Protein AF-A0A1Q9P7A7-F1 (afdb_monomer_lite)

Structure (mmCIF, N/CA/C/O backbone):
data_AF-A0A1Q9P7A7-F1
#
_entry.id   AF-A0A1Q9P7A7-F1
#
loop_
_atom_site.group_PDB
_atom_site.id
_atom_site.type_symbol
_atom_site.label_atom_id
_atom_site.label_alt_id
_atom_site.label_comp_id
_atom_site.label_asym_id
_atom_site.label_entity_id
_atom_site.label_seq_id
_atom_site.pdbx_PDB_ins_code
_atom_site.Cartn_x
_atom_site.Cartn_y
_atom_site.Cartn_z
_atom_site.occupancy
_a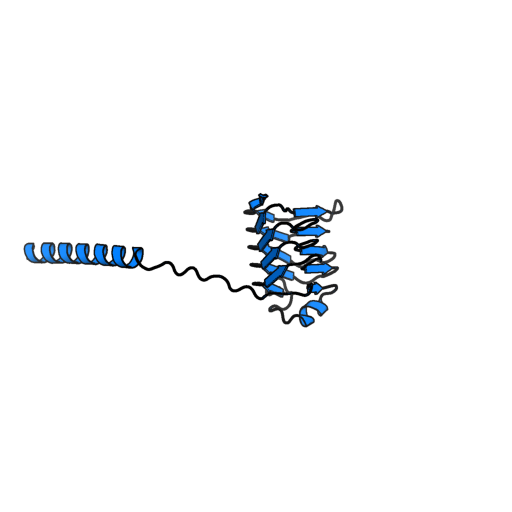tom_site.B_iso_or_equiv
_atom_site.auth_seq_id
_atom_site.auth_comp_id
_atom_site.auth_asym_id
_atom_site.auth_atom_id
_atom_site.pdbx_PDB_model_num
ATOM 1 N N . MET A 1 1 ? -27.541 -35.651 51.272 1.00 76.12 1 MET A N 1
ATOM 2 C CA . MET A 1 1 ? -26.596 -35.294 50.180 1.00 76.12 1 MET A CA 1
ATOM 3 C C . MET A 1 1 ? -27.118 -34.227 49.213 1.00 76.12 1 MET A C 1
ATOM 5 O O . MET A 1 1 ? -26.341 -33.354 48.856 1.00 76.12 1 MET A O 1
ATOM 9 N N . ILE A 1 2 ? -28.397 -34.240 48.812 1.00 84.31 2 ILE A N 1
ATOM 10 C CA . ILE A 1 2 ? -28.951 -33.325 47.785 1.00 84.31 2 ILE A CA 1
ATOM 11 C C . ILE A 1 2 ? -28.855 -31.834 48.171 1.00 84.31 2 ILE A C 1
ATOM 13 O O . ILE A 1 2 ? -28.388 -31.033 47.367 1.00 84.31 2 ILE A O 1
ATOM 17 N N . LYS A 1 3 ? -29.178 -31.462 49.421 1.00 82.75 3 LYS A N 1
ATOM 18 C CA . LYS A 1 3 ? -29.091 -30.062 49.892 1.00 82.75 3 LYS A CA 1
ATOM 19 C C . LYS A 1 3 ? -27.684 -29.456 49.750 1.00 82.75 3 LYS A C 1
ATOM 21 O O . LYS A 1 3 ? -27.561 -28.314 49.331 1.00 82.75 3 LYS A O 1
ATOM 26 N N . LYS A 1 4 ? -26.622 -30.231 50.021 1.00 82.31 4 LYS A N 1
ATOM 27 C CA . LYS A 1 4 ? -25.228 -29.772 49.849 1.00 82.31 4 LYS A CA 1
ATOM 28 C C . LYS A 1 4 ? -24.887 -29.507 48.375 1.00 82.31 4 LYS A C 1
ATOM 30 O O . LYS A 1 4 ? -24.203 -28.536 48.088 1.00 82.31 4 LYS A O 1
ATOM 35 N N . LYS A 1 5 ? -25.396 -30.327 47.444 1.00 84.62 5 LYS A N 1
ATOM 36 C CA . LYS A 1 5 ? -25.169 -30.141 45.999 1.00 84.62 5 LYS A CA 1
ATOM 37 C C . LYS A 1 5 ? -25.844 -28.872 45.466 1.00 84.62 5 LYS A C 1
ATOM 39 O O . LYS A 1 5 ? -25.218 -28.144 44.708 1.00 84.62 5 LYS A O 1
ATOM 44 N N . ILE A 1 6 ? -27.071 -28.578 45.904 1.00 88.12 6 ILE A N 1
ATOM 45 C CA . ILE A 1 6 ? -27.810 -27.369 45.491 1.00 88.12 6 ILE A CA 1
ATOM 46 C C . ILE A 1 6 ? -27.094 -26.093 45.960 1.00 88.12 6 ILE A C 1
ATOM 48 O O . ILE A 1 6 ? -26.954 -25.155 45.183 1.00 88.12 6 ILE A O 1
ATOM 52 N N . VAL A 1 7 ? -26.580 -26.079 47.196 1.00 89.31 7 VAL A N 1
ATOM 53 C CA . VAL A 1 7 ? -25.819 -24.933 47.729 1.00 89.31 7 VAL A CA 1
ATOM 54 C C . VAL A 1 7 ? -24.529 -24.697 46.936 1.00 89.31 7 VAL A C 1
ATOM 56 O O . VAL A 1 7 ? -24.227 -23.559 46.592 1.00 89.31 7 VAL A O 1
ATOM 59 N N . ILE A 1 8 ? -23.796 -25.762 46.591 1.00 91.06 8 ILE A N 1
ATOM 60 C CA . ILE A 1 8 ? -22.565 -25.655 45.789 1.00 91.06 8 ILE A CA 1
ATOM 61 C C . ILE A 1 8 ? -22.865 -25.115 44.384 1.00 91.06 8 ILE A C 1
ATOM 63 O O . ILE A 1 8 ? -22.163 -24.226 43.915 1.00 91.06 8 ILE A O 1
ATOM 67 N N . ILE A 1 9 ? -23.921 -25.607 43.727 1.00 90.94 9 ILE A N 1
ATOM 68 C CA . ILE A 1 9 ? -24.315 -25.135 42.389 1.00 90.94 9 ILE A CA 1
ATOM 69 C C . ILE A 1 9 ? -24.706 -23.653 42.428 1.00 90.94 9 ILE A C 1
ATOM 71 O O . ILE A 1 9 ? -24.254 -22.882 41.585 1.00 90.94 9 ILE A O 1
ATOM 75 N N . GLY A 1 10 ? -25.493 -23.237 43.427 1.00 91.44 10 GLY A N 1
ATOM 76 C CA . GLY A 1 10 ? -25.865 -21.831 43.600 1.00 91.44 10 GLY A CA 1
ATOM 77 C C . GLY A 1 10 ? -24.648 -20.924 43.803 1.00 91.44 10 GLY A C 1
ATOM 78 O O . GLY A 1 10 ? -24.553 -19.870 43.181 1.00 91.44 10 GLY A O 1
ATOM 79 N N . PHE A 1 11 ? -23.678 -21.360 44.610 1.00 93.00 11 PHE A N 1
ATOM 80 C CA . PHE A 1 11 ? -22.439 -20.617 44.841 1.00 93.00 11 PHE A CA 1
ATOM 81 C C . PHE A 1 11 ? -21.578 -20.486 43.572 1.00 93.00 11 PHE A C 1
ATOM 83 O O . PHE A 1 11 ? -21.087 -19.399 43.273 1.00 93.00 11 PHE A O 1
ATOM 90 N N . LEU A 1 12 ? -21.447 -21.559 42.784 1.00 92.06 12 LEU A N 1
ATOM 91 C CA . LEU A 1 12 ? -20.713 -21.530 41.513 1.00 92.06 12 LEU A CA 1
ATOM 92 C C . LEU A 1 12 ? -21.360 -20.591 40.484 1.00 92.06 12 LEU A C 1
ATOM 94 O O . LEU A 1 12 ? -20.648 -19.870 39.786 1.00 92.06 12 LEU A O 1
ATOM 98 N N . LEU A 1 13 ? -22.696 -20.548 40.421 1.00 92.50 13 LEU A N 1
ATOM 99 C CA . LEU A 1 13 ? -23.413 -19.616 39.546 1.00 92.50 13 LEU A CA 1
ATOM 100 C C . LEU A 1 13 ? -23.143 -18.160 39.935 1.00 92.50 13 LEU A C 1
ATOM 102 O O . LEU A 1 13 ? -22.836 -17.348 39.065 1.00 92.50 13 LEU A O 1
ATOM 106 N N . ILE A 1 14 ? -23.172 -17.841 41.231 1.00 93.50 14 ILE A N 1
ATOM 107 C CA . ILE A 1 14 ? -22.865 -16.490 41.720 1.00 93.50 14 ILE A CA 1
ATOM 108 C C . ILE A 1 14 ? -21.435 -16.086 41.342 1.00 93.50 14 ILE A C 1
ATOM 110 O O . ILE A 1 14 ? -21.234 -14.995 40.814 1.00 93.50 14 ILE A O 1
ATOM 114 N N . ILE A 1 15 ? -20.455 -16.977 41.532 1.00 93.75 15 ILE A N 1
ATOM 115 C CA . ILE A 1 15 ? -19.067 -16.718 41.121 1.00 93.75 15 ILE A CA 1
ATOM 116 C C . ILE A 1 15 ? -18.983 -16.449 39.616 1.00 93.75 15 ILE A C 1
ATOM 118 O O . ILE A 1 15 ? -18.331 -15.490 39.212 1.00 93.75 15 ILE A O 1
ATOM 122 N N . SER A 1 16 ? -19.658 -17.249 38.785 1.00 93.06 16 SER A N 1
ATOM 123 C CA . SER A 1 16 ? -19.611 -17.071 37.328 1.00 93.06 16 SER A CA 1
ATOM 124 C C . SER A 1 16 ? -20.144 -15.704 36.884 1.00 93.06 16 SER A C 1
ATOM 126 O O . SER A 1 16 ? -19.528 -15.047 36.048 1.00 93.06 16 SER A O 1
ATOM 128 N N . VAL A 1 17 ? -21.229 -15.228 37.504 1.00 91.62 17 VAL A N 1
ATOM 129 C CA . VAL A 1 17 ? -21.804 -13.909 37.215 1.00 91.62 17 VAL A CA 1
ATOM 130 C C . VAL A 1 17 ? -20.852 -12.800 37.657 1.00 91.62 17 VAL A C 1
ATOM 132 O O . VAL A 1 17 ? -20.635 -11.857 36.903 1.00 91.62 17 VAL A O 1
ATOM 135 N N . ILE A 1 18 ? -20.228 -12.929 38.832 1.00 93.31 18 ILE A N 1
ATOM 136 C CA . ILE A 1 18 ? -19.244 -11.954 39.325 1.00 93.31 18 ILE A CA 1
ATOM 137 C C . ILE A 1 18 ? -18.047 -11.857 38.371 1.00 93.31 18 ILE A C 1
ATOM 139 O O . ILE A 1 18 ? -17.628 -10.751 38.043 1.00 93.31 18 ILE A O 1
ATOM 143 N N . VAL A 1 19 ? -17.528 -12.985 37.878 1.00 92.75 19 VAL A N 1
ATOM 144 C CA . VAL A 1 19 ? -16.412 -12.995 36.917 1.00 92.75 19 VAL A CA 1
ATOM 145 C C . VAL A 1 19 ? -16.800 -12.296 35.614 1.00 92.75 19 VAL A C 1
ATOM 147 O O . VAL A 1 19 ? -16.034 -11.470 35.127 1.00 92.75 19 VAL A O 1
ATOM 150 N N . ILE A 1 20 ? -17.994 -12.568 35.077 1.00 92.12 20 ILE A N 1
ATOM 151 C CA . ILE A 1 20 ? -18.484 -11.908 33.856 1.00 92.12 20 ILE A CA 1
ATOM 152 C C . ILE A 1 20 ? -18.594 -10.396 34.066 1.00 92.12 20 ILE A C 1
ATOM 154 O O . ILE A 1 20 ? -18.119 -9.632 33.227 1.00 92.12 20 ILE A O 1
ATOM 158 N N . VAL A 1 21 ? -19.167 -9.961 35.193 1.00 91.19 21 VAL A N 1
ATOM 159 C CA . VAL A 1 21 ? -19.293 -8.535 35.519 1.00 91.19 21 VAL A CA 1
ATOM 160 C C . VAL A 1 21 ? -17.912 -7.889 35.616 1.00 91.19 21 VAL A C 1
ATOM 162 O O . VAL A 1 21 ? -17.677 -6.899 34.931 1.00 91.19 21 VAL A O 1
ATOM 165 N N . ILE A 1 22 ? -16.975 -8.482 36.366 1.00 90.00 22 ILE A N 1
ATOM 166 C CA . ILE A 1 22 ? -15.605 -7.962 36.497 1.00 90.00 22 ILE A CA 1
ATOM 167 C C . ILE A 1 22 ? -14.960 -7.804 35.118 1.00 90.00 22 ILE A C 1
ATOM 169 O O . ILE A 1 22 ? -14.508 -6.709 34.794 1.00 90.00 22 ILE A O 1
ATOM 173 N N . VAL A 1 23 ? -14.984 -8.850 34.284 1.00 86.69 23 VAL A N 1
ATOM 174 C CA . VAL A 1 23 ? -14.394 -8.822 32.936 1.00 86.69 23 VAL A CA 1
ATOM 175 C C . VAL A 1 23 ? -15.052 -7.755 32.059 1.00 86.69 23 VAL A C 1
ATOM 177 O O . VAL A 1 23 ? -14.348 -7.025 31.371 1.00 86.69 23 VAL A O 1
ATOM 180 N N . SER A 1 24 ? -16.379 -7.607 32.121 1.00 83.25 24 SER A N 1
ATOM 181 C CA . SER A 1 24 ? -17.114 -6.596 31.345 1.00 83.25 24 SER A CA 1
ATOM 182 C C . SER A 1 24 ? -16.859 -5.153 31.795 1.00 83.25 24 SER A C 1
ATOM 184 O O . SER A 1 24 ? -17.074 -4.225 31.020 1.00 83.25 24 SER A O 1
ATOM 186 N N . THR A 1 25 ? -16.401 -4.962 33.035 1.00 85.88 25 THR A N 1
ATOM 187 C CA . THR A 1 25 ? -16.050 -3.644 33.588 1.00 85.88 25 THR A CA 1
ATOM 188 C C . THR A 1 25 ? -14.576 -3.298 33.444 1.00 85.88 25 THR A C 1
ATOM 190 O O . THR A 1 25 ? -14.197 -2.166 33.747 1.00 85.88 25 THR A O 1
ATOM 193 N N . LEU A 1 26 ? -13.735 -4.243 33.005 1.00 85.06 26 LEU A N 1
ATOM 194 C CA . LEU A 1 26 ? -12.340 -3.927 32.738 1.00 85.06 26 LEU A CA 1
ATOM 195 C C . LEU A 1 26 ? -12.297 -2.845 31.654 1.00 85.06 26 LEU A C 1
ATOM 197 O O . LEU A 1 26 ? -12.948 -2.995 30.616 1.00 85.06 26 LEU A O 1
ATOM 201 N N . PRO A 1 27 ? -11.559 -1.747 31.880 1.00 82.25 27 PRO A N 1
ATOM 202 C CA . PRO A 1 27 ? -11.412 -0.730 30.861 1.00 82.25 27 PRO A CA 1
ATOM 203 C C . PRO A 1 27 ? -10.788 -1.385 29.632 1.00 82.25 27 PRO A C 1
ATOM 205 O O . PRO A 1 27 ? -9.728 -2.010 29.712 1.00 82.25 27 PRO A O 1
ATOM 208 N N . ILE A 1 28 ? -11.454 -1.240 28.488 1.00 77.50 28 ILE A N 1
ATOM 209 C CA . ILE A 1 28 ? -10.841 -1.561 27.206 1.00 77.50 28 ILE A CA 1
ATOM 210 C C . ILE A 1 28 ? -9.724 -0.539 27.031 1.00 77.50 28 ILE A C 1
ATOM 212 O O . ILE A 1 28 ? -9.979 0.623 26.712 1.00 77.50 28 ILE A O 1
ATOM 216 N N . VAL A 1 29 ? -8.489 -0.962 27.290 1.00 77.38 29 VAL A N 1
ATOM 217 C CA . VAL A 1 29 ? -7.310 -0.176 26.944 1.00 77.38 29 VAL A CA 1
ATOM 218 C C . VAL A 1 29 ? -7.281 -0.125 25.424 1.00 77.38 29 VAL A C 1
ATOM 220 O O . VAL A 1 29 ? -6.900 -1.092 24.766 1.00 77.38 29 VAL A O 1
ATOM 223 N N . LYS A 1 30 ? -7.746 0.988 24.854 1.00 67.00 30 LYS A N 1
ATOM 224 C CA . LYS A 1 30 ? -7.420 1.312 23.471 1.00 67.00 30 LYS A CA 1
ATOM 225 C C . LYS A 1 30 ? -5.921 1.551 23.448 1.00 67.00 30 LYS A C 1
ATOM 227 O O . LYS A 1 30 ? -5.450 2.545 23.990 1.00 67.00 30 LYS A O 1
ATOM 232 N N . ILE A 1 31 ? -5.186 0.604 22.884 1.00 66.69 31 ILE A N 1
ATOM 233 C CA . ILE A 1 31 ? -3.807 0.849 22.493 1.00 66.69 31 ILE A CA 1
ATOM 234 C C . ILE A 1 31 ? -3.924 1.836 21.335 1.00 66.69 31 ILE A C 1
ATOM 236 O O . ILE A 1 31 ? -4.416 1.473 20.267 1.00 66.69 31 ILE A O 1
ATOM 240 N N . GLU A 1 32 ? -3.606 3.103 21.587 1.00 73.19 32 GLU A N 1
ATOM 241 C CA . GLU A 1 32 ? -3.386 4.038 20.492 1.00 73.19 32 GLU A CA 1
ATOM 242 C C . GLU A 1 32 ? -2.171 3.509 19.734 1.00 73.19 32 GLU A C 1
ATOM 244 O O . GLU A 1 32 ? -1.099 3.343 20.316 1.00 73.19 32 GLU A O 1
ATOM 249 N N . GLU A 1 33 ? -2.360 3.130 18.469 1.00 73.50 33 GLU A N 1
ATOM 250 C CA . GLU A 1 33 ? -1.231 2.768 17.620 1.00 73.50 33 GLU A CA 1
ATOM 251 C C . GLU A 1 33 ? -0.333 4.003 17.505 1.00 73.50 33 GLU A C 1
ATOM 253 O O . GLU A 1 33 ? -0.730 5.034 16.958 1.00 73.50 33 GLU A O 1
ATOM 258 N N . GLU A 1 34 ? 0.866 3.923 18.082 1.00 82.06 34 GLU A N 1
ATOM 259 C CA . GLU A 1 34 ? 1.863 4.974 17.944 1.00 82.06 34 GLU A CA 1
ATOM 260 C C . GLU A 1 34 ? 2.432 4.917 16.527 1.00 82.06 34 GLU A C 1
ATOM 262 O O . GLU A 1 34 ? 3.203 4.024 16.172 1.00 82.06 34 GLU A O 1
ATOM 267 N N . PHE A 1 35 ? 2.042 5.885 15.702 1.00 85.00 35 PHE A N 1
ATOM 268 C CA . PHE A 1 35 ? 2.623 6.062 14.380 1.00 85.00 35 PHE A CA 1
ATOM 269 C C . PHE A 1 35 ? 3.974 6.763 14.487 1.00 85.00 35 PHE A C 1
ATOM 271 O O . PHE A 1 35 ? 4.099 7.812 15.125 1.00 85.00 35 PHE A O 1
ATOM 278 N N . SER A 1 36 ? 4.976 6.244 13.777 1.00 90.50 36 SER A N 1
ATOM 279 C CA . SER A 1 36 ? 6.212 6.991 13.558 1.00 90.50 36 SER A CA 1
ATOM 280 C C . SER A 1 36 ? 5.965 8.078 12.511 1.00 90.50 36 SER A C 1
ATOM 282 O O . SER A 1 36 ? 5.521 7.794 11.394 1.00 90.50 36 SER A O 1
ATOM 284 N N . TYR A 1 37 ? 6.217 9.340 12.867 1.00 90.94 37 TYR A N 1
ATOM 285 C CA . TYR A 1 37 ? 6.071 10.450 11.928 1.00 90.94 37 TYR A CA 1
ATOM 286 C C . TYR A 1 37 ? 7.204 10.440 10.900 1.00 90.94 37 TYR A C 1
ATOM 288 O O . TYR A 1 37 ? 8.380 10.503 11.260 1.00 90.94 37 TYR A O 1
ATOM 296 N N . CYS A 1 38 ? 6.844 10.425 9.619 1.00 89.38 38 CYS A N 1
ATOM 297 C CA . CYS A 1 38 ? 7.775 10.469 8.503 1.00 89.38 38 CYS A CA 1
ATOM 298 C C . CYS A 1 38 ? 7.603 11.794 7.747 1.00 89.38 38 CYS A C 1
ATOM 300 O O . CYS A 1 38 ? 6.575 12.032 7.109 1.00 89.38 38 CYS A O 1
ATOM 302 N N . SER A 1 39 ? 8.594 12.687 7.856 1.00 84.88 39 SER A N 1
ATOM 303 C CA . SER A 1 39 ? 8.584 13.984 7.162 1.00 84.88 39 SER A CA 1
ATOM 304 C C . SER A 1 39 ? 8.965 13.880 5.690 1.00 84.88 39 SER A C 1
ATOM 306 O O . SER A 1 39 ? 8.567 14.732 4.895 1.00 84.88 39 SER A O 1
ATOM 308 N N . ASP A 1 40 ? 9.743 12.855 5.344 1.00 94.50 40 ASP A N 1
ATOM 309 C CA . ASP A 1 40 ? 10.364 12.719 4.036 1.00 94.50 40 ASP A CA 1
ATOM 310 C C . ASP A 1 40 ? 9.666 11.621 3.227 1.00 94.50 40 ASP A C 1
ATOM 312 O O . ASP A 1 40 ? 9.356 10.556 3.766 1.00 94.50 40 ASP A O 1
ATOM 316 N N . PRO A 1 41 ? 9.438 11.837 1.922 1.00 96.88 41 PRO A N 1
ATOM 317 C CA . PRO A 1 41 ? 8.924 10.799 1.045 1.00 96.88 41 PRO A CA 1
ATOM 318 C C . PRO A 1 41 ? 9.785 9.531 1.039 1.00 96.88 41 PRO A C 1
ATOM 320 O O . PRO A 1 41 ? 11.015 9.592 0.953 1.00 96.88 41 PRO A O 1
ATOM 323 N N . ILE A 1 42 ? 9.134 8.370 0.999 1.00 97.94 42 ILE A N 1
ATOM 324 C CA . ILE A 1 42 ? 9.797 7.103 0.672 1.00 97.94 42 ILE A CA 1
ATOM 325 C C . ILE A 1 42 ? 9.785 6.946 -0.844 1.00 97.94 42 ILE A C 1
ATOM 327 O O . ILE A 1 42 ? 8.724 6.894 -1.469 1.00 97.94 42 ILE A O 1
ATOM 331 N N . ILE A 1 43 ? 10.971 6.858 -1.443 1.00 97.81 43 ILE A N 1
ATOM 332 C CA . ILE A 1 43 ? 11.148 6.793 -2.891 1.00 97.81 43 ILE A CA 1
ATOM 333 C C . ILE A 1 43 ? 11.952 5.539 -3.234 1.00 97.81 43 ILE A C 1
ATOM 335 O O . ILE A 1 43 ? 13.152 5.466 -2.982 1.00 97.81 43 ILE A O 1
ATOM 339 N N . ILE A 1 44 ? 11.290 4.570 -3.862 1.00 97.75 44 ILE A N 1
ATOM 340 C CA . ILE A 1 44 ? 11.864 3.285 -4.272 1.00 97.75 44 ILE A CA 1
ATOM 341 C C . ILE A 1 44 ? 11.781 3.205 -5.795 1.00 97.75 44 ILE A C 1
ATOM 343 O O . ILE A 1 44 ? 10.695 3.083 -6.351 1.00 97.75 44 ILE A O 1
ATOM 347 N N . LYS A 1 45 ? 12.913 3.292 -6.496 1.00 96.62 45 LYS A N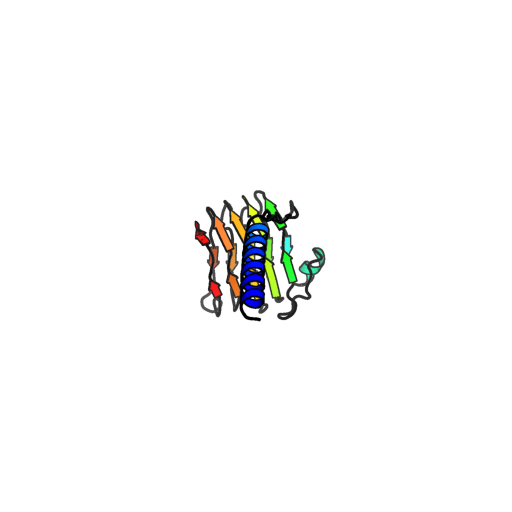 1
ATOM 348 C CA . LYS A 1 45 ? 12.958 3.286 -7.974 1.00 96.62 45 LYS A CA 1
ATOM 349 C C . LYS A 1 45 ? 13.452 1.966 -8.562 1.00 96.62 45 LYS A C 1
ATOM 351 O O . LYS A 1 45 ? 13.430 1.786 -9.780 1.00 96.62 45 LYS A O 1
ATOM 356 N N . LYS A 1 46 ? 13.965 1.082 -7.708 1.00 95.19 46 LYS A N 1
ATOM 357 C CA . LYS A 1 46 ? 14.460 -0.259 -8.032 1.00 95.19 46 LYS A CA 1
ATOM 358 C C . LYS A 1 46 ? 14.487 -1.121 -6.772 1.00 95.19 46 LYS A C 1
ATOM 360 O O . LYS A 1 46 ? 14.525 -0.600 -5.661 1.00 95.19 46 LYS A O 1
ATOM 365 N N . ASP A 1 47 ? 14.555 -2.436 -6.954 1.00 96.25 47 ASP A N 1
ATOM 366 C CA . ASP A 1 47 ? 14.502 -3.419 -5.860 1.00 96.25 47 ASP A CA 1
ATOM 367 C C . ASP A 1 47 ? 15.564 -3.181 -4.772 1.00 96.25 47 ASP A C 1
ATOM 369 O O . ASP A 1 47 ? 15.284 -3.315 -3.586 1.00 96.25 47 ASP A O 1
ATOM 373 N N . SER A 1 48 ? 16.774 -2.752 -5.149 1.00 95.81 48 SER A N 1
ATOM 374 C CA . SER A 1 48 ? 17.842 -2.486 -4.175 1.00 95.81 48 SER A CA 1
ATOM 375 C C . SER A 1 48 ? 17.551 -1.309 -3.237 1.00 95.81 48 SER A C 1
ATOM 377 O O . SER A 1 48 ? 18.201 -1.197 -2.203 1.00 95.81 48 SER A O 1
ATOM 379 N N . ASP A 1 49 ? 16.624 -0.411 -3.588 1.00 97.50 49 ASP A N 1
ATOM 380 C CA . ASP A 1 49 ? 16.352 0.791 -2.791 1.00 97.50 49 ASP A CA 1
ATOM 381 C C . ASP A 1 49 ? 15.613 0.469 -1.485 1.00 97.50 49 ASP A C 1
ATOM 383 O O . ASP A 1 49 ? 15.721 1.236 -0.531 1.00 97.50 49 ASP A O 1
ATOM 387 N N . PHE A 1 50 ? 14.930 -0.681 -1.393 1.00 97.12 50 PHE A N 1
ATOM 388 C CA . PHE A 1 50 ? 14.303 -1.141 -0.146 1.00 97.12 50 PHE A CA 1
ATOM 389 C C . PHE A 1 50 ? 15.319 -1.263 1.002 1.00 97.12 50 PHE A C 1
ATOM 391 O O . PHE A 1 50 ? 14.994 -0.959 2.150 1.00 97.12 50 PHE A O 1
ATOM 398 N N . ALA A 1 51 ? 16.572 -1.622 0.694 1.00 94.75 51 ALA A N 1
ATOM 399 C CA . ALA A 1 51 ? 17.639 -1.738 1.687 1.00 94.75 51 ALA A CA 1
ATOM 400 C C . ALA A 1 51 ? 18.014 -0.394 2.342 1.00 94.75 51 ALA A C 1
ATOM 402 O O . ALA A 1 51 ? 18.561 -0.390 3.443 1.00 94.75 51 ALA A O 1
ATOM 403 N N . ASN A 1 52 ? 17.689 0.745 1.716 1.00 96.94 52 ASN A N 1
ATOM 404 C CA . ASN A 1 52 ? 18.001 2.075 2.257 1.00 96.94 52 ASN A CA 1
ATOM 405 C C . ASN A 1 52 ? 17.113 2.463 3.449 1.00 96.94 52 ASN A C 1
ATOM 407 O O . ASN A 1 52 ? 17.446 3.392 4.180 1.00 96.94 52 ASN A O 1
ATOM 411 N N . TYR A 1 53 ? 15.990 1.770 3.643 1.00 95.44 53 TYR A N 1
ATOM 412 C CA . TYR A 1 53 ? 14.959 2.138 4.614 1.00 95.44 53 TYR A CA 1
ATOM 413 C C . TYR A 1 53 ? 14.838 1.150 5.781 1.00 95.44 53 TYR A C 1
ATOM 415 O O . TYR A 1 53 ? 13.962 1.301 6.626 1.00 95.44 53 TYR A O 1
ATOM 423 N N . SER A 1 54 ? 15.723 0.149 5.855 1.00 94.75 54 SER A N 1
ATOM 424 C CA . SER A 1 54 ? 15.719 -0.882 6.909 1.00 94.75 54 SER A CA 1
ATOM 425 C C . SER A 1 54 ? 14.376 -1.611 7.076 1.00 94.75 54 SER A C 1
ATOM 427 O O . SER A 1 54 ? 14.044 -2.051 8.176 1.00 94.75 54 SER A O 1
ATOM 429 N N . PHE A 1 55 ? 13.596 -1.744 5.998 1.00 96.44 55 PHE A N 1
ATOM 430 C CA . PHE A 1 55 ? 12.357 -2.517 6.030 1.00 96.44 55 PHE A CA 1
ATOM 431 C C . PHE A 1 55 ? 12.651 -3.989 6.327 1.00 96.44 55 PHE A C 1
ATOM 433 O O . PHE A 1 55 ? 13.644 -4.546 5.852 1.00 96.44 55 PHE A O 1
ATOM 440 N N . SER A 1 56 ? 11.773 -4.628 7.097 1.00 97.06 56 SER A N 1
ATOM 441 C CA . SER A 1 56 ? 11.800 -6.082 7.257 1.00 97.06 56 SER A CA 1
ATOM 442 C C . SER A 1 56 ? 11.388 -6.764 5.948 1.00 97.06 56 SER A C 1
ATOM 444 O O . SER A 1 56 ? 10.758 -6.136 5.097 1.00 97.06 56 SER A O 1
ATOM 446 N N . GLY A 1 57 ? 11.745 -8.040 5.783 1.00 97.31 57 GLY A N 1
ATOM 447 C CA . GLY A 1 57 ? 11.507 -8.795 4.549 1.00 97.31 57 GLY A CA 1
ATOM 448 C C . GLY A 1 57 ? 12.748 -8.944 3.665 1.00 97.31 57 GLY A C 1
ATOM 449 O O . GLY A 1 57 ? 13.777 -8.308 3.890 1.00 97.31 57 GLY A O 1
ATOM 450 N N . ASP A 1 58 ? 12.644 -9.799 2.650 1.00 97.19 58 ASP A N 1
ATOM 451 C CA . ASP A 1 58 ? 13.644 -9.964 1.584 1.00 97.19 58 ASP A CA 1
ATOM 452 C C . ASP A 1 58 ? 13.071 -9.717 0.177 1.00 97.19 58 ASP A C 1
ATOM 454 O O . ASP A 1 58 ? 13.770 -9.873 -0.825 1.00 97.19 58 ASP A O 1
ATOM 458 N N . GLY A 1 59 ? 11.796 -9.326 0.092 1.00 97.19 59 GLY A N 1
ATOM 459 C CA . GLY A 1 59 ? 11.124 -9.036 -1.169 1.00 97.19 59 GLY A CA 1
ATOM 460 C C . GLY A 1 59 ? 10.621 -10.274 -1.914 1.00 97.19 59 GLY A C 1
ATOM 461 O O . GLY A 1 59 ? 10.053 -10.148 -3.003 1.00 97.19 59 GLY A O 1
ATOM 462 N N . THR A 1 60 ? 10.780 -11.478 -1.364 1.00 97.00 60 THR A N 1
ATOM 463 C CA . THR A 1 60 ? 10.155 -12.683 -1.920 1.00 97.00 60 THR A CA 1
ATOM 464 C C . THR A 1 60 ? 8.656 -12.714 -1.614 1.00 97.00 60 THR A C 1
ATOM 466 O O . THR A 1 60 ? 8.169 -12.034 -0.717 1.00 97.00 60 THR A O 1
ATOM 469 N N . ALA A 1 61 ? 7.888 -13.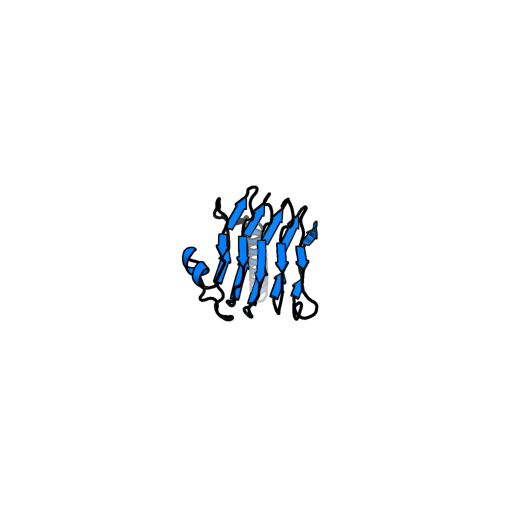532 -2.339 1.00 95.88 61 ALA A N 1
ATOM 470 C CA . ALA A 1 61 ? 6.447 -13.666 -2.095 1.00 95.88 61 ALA A CA 1
ATOM 471 C C . ALA A 1 61 ? 6.116 -14.198 -0.684 1.00 95.88 61 ALA A C 1
ATOM 473 O O . ALA A 1 61 ? 5.080 -13.852 -0.124 1.00 95.88 61 ALA A O 1
ATOM 474 N N . ASN A 1 62 ? 7.000 -15.023 -0.109 1.00 97.19 62 ASN A N 1
ATOM 475 C CA . ASN A 1 62 ? 6.832 -15.581 1.236 1.00 97.19 62 ASN A CA 1
ATOM 476 C C . ASN A 1 62 ? 7.349 -14.642 2.333 1.00 97.19 62 ASN A C 1
ATOM 478 O O . ASN A 1 62 ? 6.946 -14.783 3.487 1.00 97.19 62 ASN A O 1
ATOM 482 N N . TYR A 1 63 ? 8.241 -13.711 1.987 1.00 97.88 63 TYR A N 1
ATOM 483 C CA . TYR A 1 63 ? 8.821 -12.757 2.923 1.00 97.88 63 TYR A CA 1
ATOM 484 C C . TYR A 1 63 ? 8.939 -11.355 2.290 1.00 97.88 63 TYR A C 1
ATOM 486 O O . TYR A 1 63 ? 10.038 -10.839 2.074 1.00 97.88 63 TYR A O 1
ATOM 494 N N . PRO A 1 64 ? 7.794 -10.733 1.950 1.00 98.19 64 PRO A N 1
ATOM 495 C CA . PRO A 1 64 ? 7.763 -9.448 1.259 1.00 98.19 64 PRO A CA 1
ATOM 496 C C . PRO A 1 64 ? 8.358 -8.339 2.128 1.00 98.19 64 PRO A C 1
ATOM 498 O O . PRO A 1 64 ? 8.328 -8.428 3.355 1.00 98.19 64 PRO A O 1
ATOM 501 N N . TYR A 1 65 ? 8.839 -7.265 1.501 1.00 98.50 65 TYR A N 1
ATOM 502 C CA . TYR A 1 65 ? 9.227 -6.071 2.251 1.00 98.50 65 TYR A CA 1
ATOM 503 C C . TYR A 1 65 ? 8.023 -5.455 2.970 1.00 98.50 65 TYR A C 1
ATOM 505 O O . TYR A 1 65 ? 6.944 -5.382 2.384 1.00 98.50 65 TYR A O 1
ATOM 513 N N . ILE A 1 66 ? 8.184 -4.989 4.210 1.00 98.44 66 ILE A N 1
ATOM 514 C CA . ILE A 1 66 ? 7.073 -4.437 5.002 1.00 98.44 66 ILE A CA 1
ATOM 515 C C . ILE A 1 66 ? 7.295 -2.953 5.299 1.00 98.44 66 ILE A C 1
ATOM 517 O O . ILE A 1 66 ? 8.278 -2.571 5.931 1.00 98.44 66 ILE A O 1
ATOM 521 N N . ILE A 1 67 ? 6.334 -2.132 4.877 1.00 98.12 67 ILE A N 1
ATOM 522 C CA . ILE A 1 67 ? 6.215 -0.714 5.218 1.00 98.12 67 ILE A CA 1
ATOM 523 C C . ILE A 1 67 ? 4.986 -0.583 6.126 1.00 98.12 67 ILE A C 1
ATOM 525 O O . ILE A 1 67 ? 3.859 -0.768 5.662 1.00 98.12 67 ILE A O 1
ATOM 529 N N . GLU A 1 68 ? 5.187 -0.322 7.420 1.00 97.56 68 GLU A N 1
ATOM 530 C CA . GLU A 1 68 ? 4.093 -0.317 8.401 1.00 97.56 68 GLU A CA 1
ATOM 531 C C . GLU A 1 68 ? 4.222 0.737 9.503 1.00 97.56 68 GLU A C 1
ATOM 533 O O . GLU A 1 68 ? 5.329 1.146 9.845 1.00 97.56 68 GLU A O 1
ATOM 538 N N . ASN A 1 69 ? 3.082 1.128 10.087 1.00 96.50 69 ASN A N 1
ATOM 539 C CA . ASN A 1 69 ? 2.981 1.999 11.268 1.00 96.50 69 ASN A CA 1
ATOM 540 C C . ASN A 1 69 ? 3.624 3.388 11.074 1.00 96.50 69 ASN A C 1
ATOM 542 O O . ASN A 1 69 ? 4.205 3.966 11.997 1.00 96.50 69 ASN A O 1
ATOM 546 N N . LEU A 1 70 ? 3.521 3.933 9.857 1.00 96.75 70 LEU A N 1
ATOM 547 C CA . LEU A 1 70 ? 4.050 5.250 9.495 1.00 96.75 70 LEU A CA 1
ATOM 548 C C . LEU A 1 70 ? 2.931 6.268 9.287 1.00 96.75 70 LEU A C 1
ATOM 550 O O . LEU A 1 70 ? 1.876 5.953 8.736 1.00 96.75 70 LEU A O 1
ATOM 554 N N . GLN A 1 71 ? 3.188 7.516 9.669 1.00 97.56 71 GLN A N 1
ATOM 555 C CA . GLN A 1 71 ? 2.331 8.649 9.340 1.00 97.56 71 GLN A CA 1
ATOM 556 C C . GLN A 1 71 ? 3.061 9.627 8.426 1.00 97.56 71 GLN A C 1
ATOM 558 O O . GLN A 1 71 ? 4.117 10.148 8.779 1.00 97.56 71 GLN A O 1
ATOM 563 N N . PHE A 1 72 ? 2.426 9.945 7.303 1.00 97.44 72 PHE A N 1
ATOM 564 C CA . PHE A 1 72 ? 2.877 10.935 6.338 1.00 97.44 72 PHE A CA 1
ATOM 565 C C . PHE A 1 72 ? 1.918 12.115 6.310 1.00 97.44 72 PHE A C 1
ATOM 567 O O . PHE A 1 72 ? 0.698 11.943 6.182 1.00 97.44 72 PHE A O 1
ATOM 574 N N . LYS A 1 73 ? 2.482 13.321 6.393 1.00 96.12 73 LYS A N 1
ATOM 575 C CA . LYS A 1 73 ? 1.730 14.563 6.253 1.00 96.12 73 LYS A CA 1
ATOM 576 C C . LYS A 1 73 ? 2.535 15.629 5.520 1.00 96.12 73 LYS A C 1
ATOM 578 O O . LYS A 1 73 ? 3.600 16.022 5.989 1.00 96.12 73 LYS A O 1
ATOM 583 N N . GLY A 1 74 ? 1.981 16.170 4.437 1.00 92.12 74 GLY A N 1
ATOM 584 C CA . GLY A 1 74 ? 2.539 17.334 3.744 1.00 92.12 74 GLY A CA 1
ATOM 585 C C . GLY A 1 74 ? 2.386 17.264 2.231 1.00 92.12 74 GLY A C 1
ATOM 586 O O . GLY A 1 74 ? 2.112 16.218 1.687 1.00 92.12 74 GLY A O 1
ATOM 587 N N . LEU A 1 75 ? 2.627 18.365 1.520 1.00 88.94 75 LEU A N 1
ATOM 588 C CA . LEU A 1 75 ? 2.232 18.568 0.112 1.00 88.94 75 LEU A CA 1
ATOM 589 C C . LEU A 1 75 ? 3.060 17.804 -0.950 1.00 88.94 75 LEU A C 1
ATOM 591 O O . LEU A 1 75 ? 3.154 18.236 -2.098 1.00 88.94 75 LEU A O 1
ATOM 595 N N . GLN A 1 76 ? 3.719 16.710 -0.580 1.00 94.38 76 GLN A N 1
ATOM 596 C CA . GLN A 1 76 ? 4.503 15.870 -1.489 1.00 94.38 76 GLN A CA 1
ATOM 597 C C . GLN A 1 76 ? 3.830 14.512 -1.664 1.00 94.38 76 GLN A C 1
ATOM 599 O O . GLN A 1 76 ? 2.804 14.235 -1.065 1.00 94.38 76 GLN A O 1
ATOM 604 N N . GLU A 1 77 ? 4.349 13.672 -2.549 1.00 95.75 77 GLU A N 1
ATOM 605 C CA . GLU A 1 77 ? 3.939 12.269 -2.609 1.00 95.75 77 GLU A CA 1
ATOM 606 C C . GLU A 1 77 ? 4.566 11.529 -1.425 1.00 95.75 77 GLU A C 1
ATOM 608 O O . GLU A 1 77 ? 5.770 11.650 -1.226 1.00 95.75 77 GLU A O 1
ATOM 613 N N . ALA A 1 78 ? 3.773 10.811 -0.628 1.00 98.06 78 ALA A N 1
ATOM 614 C CA . ALA A 1 78 ? 4.282 10.188 0.595 1.00 98.06 78 ALA A CA 1
ATOM 615 C C . ALA A 1 78 ? 5.103 8.923 0.305 1.00 98.06 78 ALA A C 1
ATOM 617 O O . ALA A 1 78 ? 6.240 8.796 0.760 1.00 98.06 78 ALA A O 1
ATOM 618 N N . ILE A 1 79 ? 4.560 8.011 -0.504 1.00 98.25 79 ILE A N 1
ATOM 619 C CA . ILE A 1 79 ? 5.281 6.827 -0.980 1.00 98.25 79 ILE A CA 1
ATOM 620 C C . ILE A 1 79 ? 5.233 6.782 -2.504 1.00 98.25 79 ILE A C 1
ATOM 622 O O . ILE A 1 79 ? 4.155 6.752 -3.100 1.00 98.25 79 ILE A O 1
ATOM 626 N N . ARG A 1 80 ? 6.407 6.703 -3.134 1.00 97.88 80 ARG A N 1
ATOM 627 C CA . ARG A 1 80 ? 6.564 6.501 -4.575 1.00 97.88 80 ARG A CA 1
ATOM 628 C C . ARG A 1 80 ? 7.386 5.252 -4.847 1.00 97.88 80 ARG A C 1
ATOM 630 O O . ARG A 1 80 ? 8.558 5.188 -4.479 1.00 97.88 80 ARG A O 1
ATOM 637 N N . ILE A 1 81 ? 6.790 4.285 -5.536 1.00 97.19 81 ILE A N 1
ATOM 638 C CA . ILE A 1 81 ? 7.434 3.019 -5.886 1.00 97.19 81 ILE A CA 1
ATOM 639 C C . ILE A 1 81 ? 7.363 2.804 -7.396 1.00 97.19 81 ILE A C 1
ATOM 641 O O . ILE A 1 81 ? 6.288 2.828 -7.992 1.00 97.19 81 ILE A O 1
ATOM 645 N N . GLU A 1 82 ? 8.506 2.573 -8.032 1.00 95.12 82 GLU A N 1
ATOM 646 C CA . GLU A 1 82 ? 8.616 2.459 -9.483 1.00 95.12 82 GLU A CA 1
ATOM 647 C C . GLU A 1 82 ? 9.476 1.271 -9.902 1.00 95.12 82 GLU A C 1
ATOM 649 O O . GLU A 1 82 ? 10.530 1.025 -9.330 1.00 95.12 82 GLU A O 1
ATOM 654 N N . SER A 1 83 ? 9.063 0.585 -10.972 1.00 89.44 83 SER A N 1
ATOM 655 C CA . SER A 1 83 ? 9.877 -0.406 -11.700 1.00 89.44 83 SER A CA 1
ATOM 656 C C . SER A 1 83 ? 10.489 -1.519 -10.838 1.00 89.44 83 SER A C 1
ATOM 658 O O . SER A 1 83 ? 11.587 -1.993 -11.118 1.00 89.44 83 SER A O 1
ATOM 660 N N . ILE A 1 84 ? 9.756 -1.966 -9.824 1.00 93.44 84 ILE A N 1
ATOM 661 C CA . ILE A 1 84 ? 10.176 -3.058 -8.942 1.00 93.44 84 ILE A CA 1
ATOM 662 C C . ILE A 1 84 ? 9.660 -4.422 -9.410 1.00 93.44 84 ILE A C 1
ATOM 664 O O . ILE A 1 84 ? 8.621 -4.523 -10.078 1.00 93.44 84 ILE A O 1
ATOM 668 N N . THR A 1 85 ? 10.386 -5.472 -9.033 1.00 94.31 85 THR A N 1
ATOM 669 C CA . THR A 1 85 ? 10.030 -6.878 -9.272 1.00 94.31 85 THR A CA 1
ATOM 670 C C . THR A 1 85 ? 9.771 -7.665 -7.992 1.00 94.31 85 THR A C 1
ATOM 672 O O . THR A 1 85 ? 9.120 -8.709 -8.053 1.00 94.31 85 THR A O 1
ATOM 675 N N . VAL A 1 86 ? 10.206 -7.136 -6.848 1.00 96.00 86 VAL A N 1
ATOM 676 C CA . VAL A 1 86 ? 9.997 -7.719 -5.519 1.00 96.00 86 VAL A CA 1
ATOM 677 C C . VAL A 1 86 ? 8.568 -7.533 -5.001 1.00 96.00 86 VAL A C 1
ATOM 679 O O . VAL A 1 86 ? 7.808 -6.690 -5.479 1.00 96.00 86 VAL A O 1
ATOM 682 N N . SER A 1 87 ? 8.206 -8.342 -4.008 1.00 97.06 87 SER A N 1
ATOM 683 C CA . SER A 1 87 ? 6.937 -8.280 -3.282 1.00 97.06 87 SER A CA 1
ATOM 684 C C . SER A 1 87 ? 7.056 -7.371 -2.060 1.00 97.06 87 SER A C 1
ATOM 686 O O . SER A 1 87 ? 8.086 -7.367 -1.383 1.00 97.06 87 SER A O 1
ATOM 688 N N . PHE A 1 88 ? 5.999 -6.625 -1.749 1.00 97.81 88 PHE A N 1
ATOM 689 C CA . PHE A 1 88 ? 5.965 -5.736 -0.589 1.00 97.81 88 PHE A CA 1
ATOM 690 C C . PHE A 1 88 ? 4.539 -5.537 -0.061 1.00 97.81 88 PHE A C 1
ATOM 692 O O . PHE A 1 88 ? 3.547 -5.702 -0.776 1.00 97.81 88 PHE A O 1
ATOM 699 N N . VAL A 1 89 ? 4.451 -5.169 1.214 1.00 98.44 89 VAL A N 1
ATOM 700 C CA . VAL A 1 89 ? 3.215 -4.881 1.937 1.00 98.44 89 VAL A CA 1
ATOM 701 C C . VAL A 1 89 ? 3.289 -3.468 2.497 1.00 98.44 89 VAL A C 1
ATOM 703 O O . VAL A 1 89 ? 4.246 -3.133 3.191 1.00 98.44 89 VAL A O 1
ATOM 706 N N . ILE A 1 90 ? 2.267 -2.659 2.228 1.00 98.56 90 ILE A N 1
ATOM 707 C CA . ILE A 1 90 ? 2.058 -1.366 2.885 1.00 98.56 90 ILE A CA 1
ATOM 708 C C . ILE A 1 90 ? 0.836 -1.511 3.782 1.00 98.56 90 ILE A C 1
ATOM 710 O O . ILE A 1 90 ? -0.274 -1.720 3.276 1.00 98.56 90 ILE A O 1
ATOM 714 N N . LYS A 1 91 ? 1.023 -1.440 5.101 1.00 98.25 91 LYS A N 1
ATOM 715 C CA . LYS A 1 91 ? -0.075 -1.665 6.045 1.00 98.25 91 LYS A CA 1
ATOM 716 C C . LYS A 1 91 ? -0.061 -0.751 7.253 1.00 98.25 91 LYS A C 1
ATOM 718 O O . LYS A 1 91 ? 1.004 -0.374 7.718 1.00 98.25 91 LYS A O 1
ATOM 723 N N . ASN A 1 92 ? -1.242 -0.467 7.796 1.00 97.25 92 ASN A N 1
ATOM 724 C CA . ASN A 1 92 ? -1.396 0.336 9.010 1.00 97.25 92 ASN A CA 1
ATOM 725 C C . ASN A 1 92 ? -0.619 1.664 8.923 1.00 97.25 92 ASN A C 1
ATOM 727 O O . ASN A 1 92 ? 0.129 2.015 9.829 1.00 97.25 92 ASN A O 1
ATOM 731 N N . CYS A 1 93 ? -0.727 2.374 7.797 1.00 98.19 93 CYS A N 1
ATOM 732 C CA . CYS A 1 93 ? -0.121 3.691 7.605 1.00 98.19 93 CYS A CA 1
ATOM 733 C C . CYS A 1 93 ? -1.193 4.779 7.452 1.00 98.19 93 CYS A C 1
ATOM 735 O O . CYS A 1 93 ? -2.282 4.528 6.927 1.00 98.19 93 CYS A O 1
ATOM 737 N N . ASN A 1 94 ? -0.843 6.005 7.847 1.00 98.06 94 ASN A N 1
ATOM 738 C CA . ASN A 1 94 ? -1.685 7.195 7.724 1.00 98.06 94 ASN A CA 1
ATOM 739 C C . ASN A 1 94 ? -1.128 8.148 6.659 1.00 98.06 94 ASN A C 1
ATOM 741 O O . ASN A 1 94 ? 0.003 8.618 6.773 1.00 98.06 94 ASN A O 1
ATOM 745 N N . PHE A 1 95 ? -1.943 8.492 5.663 1.00 98.06 95 PHE A N 1
ATOM 746 C CA . PHE A 1 95 ? -1.589 9.378 4.552 1.00 98.06 95 PHE A CA 1
ATOM 747 C C . PHE A 1 95 ? -2.518 10.592 4.522 1.00 98.06 95 PHE A C 1
ATOM 749 O O . PHE A 1 95 ? -3.624 10.524 3.979 1.00 98.06 95 PHE A O 1
ATOM 756 N N . ILE A 1 96 ? -2.079 11.703 5.114 1.00 97.62 96 ILE A N 1
ATOM 757 C CA . ILE A 1 96 ? -2.912 12.888 5.346 1.00 97.62 96 ILE A CA 1
ATOM 758 C C . ILE A 1 96 ? -2.368 14.092 4.568 1.00 97.62 96 ILE A C 1
ATOM 760 O O . ILE A 1 96 ? -1.218 14.469 4.758 1.00 97.62 96 ILE A O 1
ATOM 764 N N . GLU A 1 97 ? -3.201 14.748 3.756 1.00 97.19 97 GLU A N 1
ATOM 765 C CA . GLU A 1 97 ? -2.855 16.020 3.084 1.00 97.19 97 GLU A CA 1
ATOM 766 C C . GLU A 1 97 ? -1.599 15.936 2.182 1.00 97.19 97 GLU A C 1
ATOM 768 O O . GLU A 1 97 ? -0.843 16.903 2.065 1.00 97.19 97 GLU A O 1
ATOM 773 N N . ASN A 1 98 ? -1.382 14.782 1.537 1.00 97.12 98 ASN A N 1
ATOM 774 C CA . ASN A 1 98 ? -0.315 14.550 0.556 1.00 97.12 98 ASN A CA 1
ATOM 775 C C . ASN A 1 98 ? -0.760 14.848 -0.872 1.00 97.12 98 ASN A C 1
ATOM 777 O O . ASN A 1 98 ? -1.943 14.993 -1.138 1.00 97.12 98 ASN A O 1
ATOM 781 N N . ASN A 1 99 ? 0.164 14.922 -1.831 1.00 96.88 99 ASN A N 1
ATOM 782 C CA . ASN A 1 99 ? -0.214 14.959 -3.247 1.00 96.88 99 ASN A CA 1
ATOM 783 C C . ASN A 1 99 ? -0.881 13.640 -3.647 1.00 96.88 99 ASN A C 1
ATOM 785 O O . ASN A 1 99 ? -2.049 13.614 -4.031 1.00 96.88 99 ASN A O 1
ATOM 789 N N . ASN A 1 100 ? -0.137 12.544 -3.501 1.00 98.00 100 ASN A N 1
ATOM 790 C CA . ASN A 1 100 ? -0.692 11.200 -3.422 1.00 98.00 100 ASN A CA 1
ATOM 791 C C . ASN A 1 100 ? -0.251 10.566 -2.104 1.00 98.00 100 ASN A C 1
ATOM 793 O O . ASN A 1 100 ? 0.880 10.806 -1.671 1.00 98.00 100 ASN A O 1
ATOM 797 N N . GLY A 1 101 ? -1.099 9.737 -1.497 1.00 98.12 101 GLY A N 1
ATOM 798 C CA . GLY A 1 101 ? -0.675 8.917 -0.360 1.00 98.12 101 GLY A CA 1
ATOM 799 C C . GLY A 1 101 ? 0.345 7.866 -0.805 1.00 98.12 101 GLY A C 1
ATOM 800 O O . GLY A 1 101 ? 1.493 7.855 -0.370 1.00 98.12 101 GLY A O 1
ATOM 801 N N . ILE A 1 102 ? -0.052 7.024 -1.753 1.00 98.38 102 ILE A N 1
ATOM 802 C CA . ILE A 1 102 ? 0.806 6.006 -2.360 1.00 98.38 102 ILE A CA 1
ATOM 803 C C . ILE A 1 102 ? 0.712 6.120 -3.877 1.00 98.38 102 ILE A C 1
ATOM 805 O O . ILE A 1 102 ? -0.378 6.257 -4.429 1.00 98.38 102 ILE A O 1
ATOM 809 N N . SER A 1 103 ? 1.850 6.008 -4.552 1.00 97.75 103 SER A N 1
ATOM 810 C CA . SER A 1 103 ? 1.949 5.995 -6.005 1.00 97.75 103 SER A CA 1
ATOM 811 C C . SER A 1 103 ? 2.860 4.878 -6.467 1.00 97.75 103 SER A C 1
ATOM 813 O O . SER A 1 103 ? 4.044 4.837 -6.131 1.00 97.75 103 SER A O 1
ATOM 815 N N . ILE A 1 104 ? 2.290 3.941 -7.217 1.00 95.75 104 ILE A N 1
ATOM 816 C CA . ILE A 1 104 ? 2.979 2.738 -7.672 1.00 95.75 104 ILE A CA 1
ATOM 817 C C . ILE A 1 104 ? 2.938 2.695 -9.196 1.00 95.75 104 ILE A C 1
ATOM 819 O O . ILE A 1 104 ? 1.868 2.686 -9.801 1.00 95.75 104 ILE A O 1
ATOM 823 N N . VAL A 1 105 ? 4.109 2.636 -9.827 1.00 93.38 105 VAL A N 1
ATOM 824 C CA . VAL A 1 105 ? 4.256 2.416 -11.271 1.00 93.38 105 VAL A CA 1
ATOM 825 C C . VAL A 1 105 ? 5.045 1.141 -11.490 1.00 93.38 105 VAL A C 1
ATOM 827 O O . VAL A 1 105 ? 6.276 1.126 -11.413 1.00 93.38 105 VAL A O 1
ATOM 830 N N . ARG A 1 106 ? 4.349 0.044 -11.766 1.00 84.38 106 ARG A N 1
ATOM 831 C CA . ARG A 1 106 ? 4.982 -1.271 -11.755 1.00 84.38 106 ARG A CA 1
ATOM 832 C C . ARG A 1 106 ? 5.283 -1.804 -13.155 1.00 84.38 106 ARG A C 1
ATOM 834 O O . ARG A 1 106 ? 4.586 -1.518 -14.120 1.00 84.38 106 ARG A O 1
ATOM 841 N N . LYS A 1 107 ? 6.356 -2.595 -13.257 1.00 82.12 107 LYS A N 1
ATOM 842 C CA . LYS A 1 107 ? 6.705 -3.384 -14.455 1.00 82.12 107 LYS A CA 1
ATOM 843 C C . LYS A 1 107 ? 7.090 -4.843 -14.152 1.00 82.12 107 LYS A C 1
ATOM 845 O O . LYS A 1 107 ? 7.388 -5.583 -15.082 1.00 82.12 107 LYS A O 1
ATOM 850 N N . GLY A 1 108 ? 7.111 -5.258 -12.881 1.00 82.38 108 GLY A N 1
ATOM 851 C CA . GLY A 1 108 ? 7.531 -6.599 -12.453 1.00 82.38 108 GLY A CA 1
ATOM 852 C C . GLY A 1 108 ? 6.395 -7.529 -12.012 1.00 82.38 108 GLY A C 1
ATOM 853 O O . GLY A 1 108 ? 5.217 -7.216 -12.181 1.00 82.38 108 GLY A O 1
ATOM 854 N N . SER A 1 109 ? 6.747 -8.680 -11.425 1.00 86.62 109 SER A N 1
ATOM 855 C CA . SER A 1 109 ? 5.833 -9.788 -11.079 1.00 86.62 109 SER A CA 1
ATOM 856 C C . SER A 1 109 ? 5.619 -10.042 -9.576 1.00 86.62 109 SER A C 1
ATOM 858 O O . SER A 1 109 ? 4.871 -10.959 -9.252 1.00 86.62 109 SER A O 1
ATOM 860 N N . GLY A 1 110 ? 6.237 -9.268 -8.676 1.00 89.56 110 GLY A N 1
ATOM 861 C CA . GLY A 1 110 ? 6.052 -9.398 -7.221 1.00 89.56 110 GLY A CA 1
ATOM 862 C C . GLY A 1 110 ? 4.599 -9.244 -6.753 1.00 89.56 110 GLY A C 1
ATOM 863 O O . GLY A 1 110 ? 3.724 -8.889 -7.525 1.00 89.56 110 GLY A O 1
ATOM 864 N N . LEU A 1 111 ? 4.294 -9.531 -5.496 1.00 93.81 111 LEU A N 1
ATOM 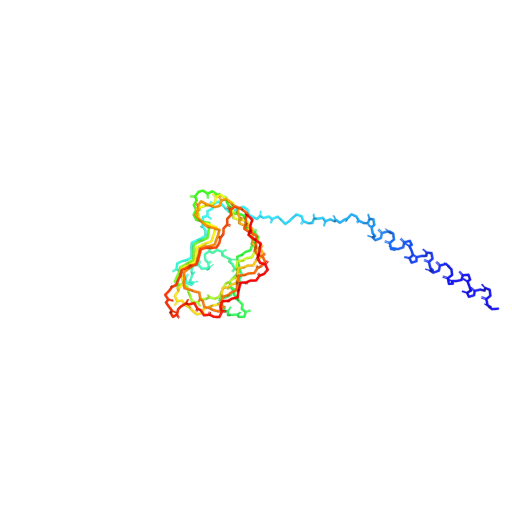865 C CA . LEU A 1 111 ? 2.955 -9.289 -4.948 1.00 93.81 111 LEU A CA 1
ATOM 866 C C . LEU A 1 111 ? 2.927 -7.949 -4.219 1.00 93.81 111 LEU A C 1
ATOM 868 O O . LEU A 1 111 ? 3.802 -7.682 -3.395 1.00 93.81 111 LEU A O 1
ATOM 872 N N . VAL A 1 112 ? 1.915 -7.129 -4.497 1.00 95.88 112 VAL A N 1
ATOM 873 C CA . VAL A 1 112 ? 1.628 -5.914 -3.732 1.00 95.88 112 VAL A CA 1
ATOM 874 C C . VAL A 1 112 ? 0.410 -6.149 -2.857 1.00 95.88 112 VAL A C 1
ATOM 876 O O 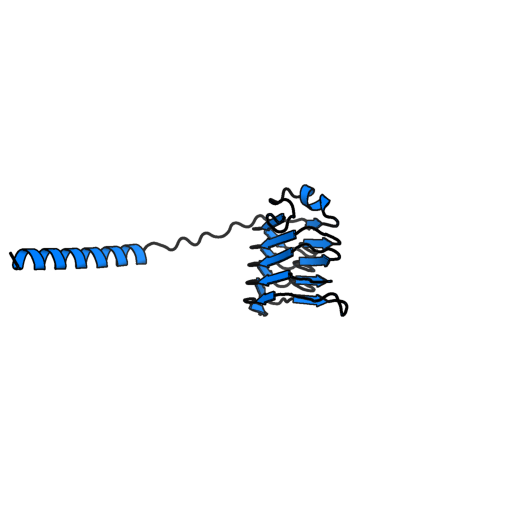. VAL A 1 112 ? -0.659 -6.504 -3.354 1.00 95.88 112 VAL A O 1
ATOM 879 N N . ASN A 1 113 ? 0.562 -5.917 -1.555 1.00 97.81 113 ASN A N 1
ATOM 880 C CA . ASN A 1 113 ? -0.561 -5.889 -0.625 1.00 97.81 113 ASN A CA 1
ATOM 881 C C . ASN A 1 113 ? -0.650 -4.520 0.057 1.00 97.81 113 ASN A C 1
ATOM 883 O O . ASN A 1 113 ? 0.286 -4.090 0.729 1.00 97.81 113 ASN A O 1
ATOM 887 N N . ILE A 1 114 ? -1.779 -3.839 -0.117 1.00 98.25 114 ILE A N 1
ATOM 888 C CA . ILE A 1 114 ? -2.076 -2.552 0.511 1.00 98.25 114 ILE A CA 1
ATOM 889 C C . ILE A 1 114 ? -3.266 -2.768 1.432 1.00 98.25 114 ILE A C 1
ATOM 891 O O . ILE A 1 114 ? -4.394 -2.928 0.957 1.00 98.25 114 ILE A O 1
ATOM 895 N N . THR A 1 115 ? -3.020 -2.793 2.744 1.00 98.56 115 THR A N 1
ATOM 896 C CA . THR A 1 115 ? -4.051 -3.182 3.712 1.00 98.56 115 THR A CA 1
ATOM 897 C C . THR A 1 115 ? -4.096 -2.346 4.979 1.00 98.56 115 THR A C 1
ATOM 899 O O . THR A 1 115 ? -3.066 -2.040 5.557 1.00 98.56 115 THR A O 1
ATOM 902 N N . GLY A 1 116 ? -5.291 -2.040 5.485 1.00 97.69 116 GLY A N 1
ATOM 903 C CA . GLY A 1 116 ? -5.426 -1.387 6.795 1.00 97.69 116 GLY A CA 1
ATOM 904 C C . GLY A 1 116 ? -4.889 0.045 6.839 1.00 97.69 116 GLY A C 1
ATOM 905 O O . GLY A 1 116 ? -4.540 0.525 7.910 1.00 97.69 116 GLY A O 1
ATOM 906 N N . ASN A 1 117 ? -4.764 0.721 5.695 1.00 98.50 117 ASN A N 1
ATOM 907 C CA . ASN A 1 117 ? -4.258 2.091 5.641 1.00 98.50 117 ASN A CA 1
ATOM 908 C C . ASN A 1 117 ? -5.397 3.114 5.703 1.00 98.50 117 ASN A C 1
ATOM 910 O O . ASN A 1 117 ? -6.516 2.853 5.247 1.00 98.50 117 ASN A O 1
ATOM 914 N N . PHE A 1 118 ? -5.085 4.304 6.208 1.00 98.25 118 PHE A N 1
ATOM 915 C CA . PHE A 1 118 ? -5.988 5.447 6.246 1.00 98.25 118 PHE A CA 1
ATOM 916 C C . PHE A 1 118 ? -5.476 6.561 5.328 1.00 98.25 118 PHE A C 1
ATOM 918 O O . PHE A 1 118 ? -4.368 7.069 5.498 1.00 98.25 118 PHE A O 1
ATOM 925 N N . PHE A 1 119 ? -6.299 6.965 4.366 1.00 98.50 119 PHE A N 1
ATOM 926 C CA . PHE A 1 119 ? -6.017 8.033 3.412 1.00 98.50 119 PHE A CA 1
ATOM 927 C C . PHE A 1 119 ? -6.992 9.179 3.642 1.00 98.50 119 PHE A C 1
ATOM 929 O O . PHE A 1 119 ? -8.204 8.956 3.666 1.00 98.50 119 PHE A O 1
ATOM 936 N N . SER A 1 120 ? -6.495 10.408 3.793 1.00 98.19 120 SER A N 1
ATOM 937 C CA . SER A 1 120 ? -7.378 11.560 3.934 1.00 98.19 120 SER A CA 1
ATOM 938 C C . SER A 1 120 ? -6.869 12.821 3.262 1.00 98.19 120 SER A C 1
ATOM 940 O O . SER A 1 120 ? -5.748 13.268 3.513 1.00 98.19 120 SER A O 1
ATOM 942 N N . LYS A 1 121 ? -7.761 13.447 2.482 1.00 97.50 121 LYS A N 1
ATOM 943 C CA . LYS A 1 121 ? -7.568 14.772 1.878 1.00 97.50 121 LYS A CA 1
ATOM 944 C C . LYS A 1 121 ? -6.272 14.885 1.068 1.00 97.50 121 LYS A C 1
ATOM 946 O O . LYS A 1 121 ? -5.637 15.940 1.085 1.00 97.50 121 LYS A O 1
ATOM 951 N N . ASN A 1 122 ? -5.852 13.815 0.391 1.00 97.69 122 ASN A N 1
ATOM 952 C CA . ASN A 1 122 ? -4.736 13.926 -0.538 1.00 97.69 122 ASN A CA 1
ATOM 953 C C . ASN A 1 122 ? -5.191 14.726 -1.780 1.00 97.69 122 ASN A C 1
ATOM 955 O O . ASN A 1 122 ? -6.345 14.647 -2.197 1.00 97.69 122 ASN A O 1
ATOM 959 N N . ALA A 1 123 ? -4.311 15.551 -2.346 1.00 97.56 123 ALA A N 1
ATOM 960 C CA . ALA A 1 123 ? -4.653 16.533 -3.373 1.00 97.56 123 ALA A CA 1
ATOM 961 C C . ALA A 1 123 ? -5.069 15.893 -4.706 1.00 97.56 123 ALA A C 1
ATOM 963 O O . ALA A 1 123 ? -5.861 16.479 -5.444 1.00 97.56 123 ALA A O 1
ATOM 964 N N . TYR A 1 124 ? -4.528 14.713 -5.024 1.00 96.62 124 TYR A N 1
ATOM 965 C CA . TYR A 1 124 ? -4.836 13.983 -6.252 1.00 96.62 124 TYR A CA 1
ATOM 966 C C . TYR A 1 124 ? -5.528 12.645 -5.979 1.00 96.62 124 TYR A C 1
ATOM 968 O O . TYR A 1 124 ? -6.617 12.412 -6.497 1.00 96.62 124 TYR A O 1
ATOM 976 N N . SER A 1 125 ? -4.891 11.750 -5.219 1.00 97.44 125 SER A N 1
ATOM 977 C CA . SER A 1 125 ? -5.464 10.447 -4.856 1.00 97.44 125 SER A CA 1
ATOM 978 C C . SER A 1 125 ? -4.745 9.812 -3.670 1.00 97.44 125 SER A C 1
ATOM 980 O O . SER A 1 125 ? -3.535 9.945 -3.515 1.00 97.44 125 SER A O 1
ATOM 982 N N . GLY A 1 126 ? -5.467 9.062 -2.854 1.00 98.12 126 GLY A N 1
ATOM 983 C CA . GLY A 1 126 ? -4.930 8.350 -1.708 1.00 98.12 126 GLY A CA 1
ATOM 984 C C . GLY A 1 126 ? -4.050 7.220 -2.196 1.00 98.12 126 GLY A C 1
ATOM 985 O O . GLY A 1 126 ? -2.910 7.082 -1.758 1.00 98.12 126 GLY A O 1
ATOM 986 N N . LEU A 1 127 ? -4.545 6.485 -3.190 1.00 98.12 127 LEU A N 1
ATOM 987 C CA . LEU A 1 127 ? -3.817 5.404 -3.827 1.00 98.12 127 LEU A CA 1
ATOM 988 C C . LEU A 1 127 ? -3.839 5.541 -5.347 1.00 98.12 127 LEU A C 1
ATOM 990 O O . LEU A 1 127 ? -4.884 5.404 -5.976 1.00 98.12 127 LEU A O 1
ATOM 994 N N . LYS A 1 128 ? -2.667 5.752 -5.938 1.00 97.12 128 LYS A N 1
ATOM 995 C CA . LYS A 1 128 ? -2.448 5.825 -7.378 1.00 97.12 128 LYS A CA 1
ATOM 996 C C . LYS A 1 128 ? -1.665 4.607 -7.842 1.00 97.12 128 LYS A C 1
ATOM 998 O O . LYS A 1 128 ? -0.536 4.409 -7.399 1.00 97.12 128 LYS A O 1
ATOM 1003 N N . ILE A 1 129 ? -2.210 3.802 -8.750 1.00 93.44 129 ILE A N 1
ATOM 1004 C CA . ILE A 1 129 ? -1.481 2.636 -9.256 1.00 93.44 129 ILE A CA 1
ATOM 1005 C C . ILE A 1 129 ? -1.567 2.493 -10.770 1.00 93.44 129 ILE A C 1
ATOM 1007 O O . ILE A 1 129 ? -2.630 2.622 -11.380 1.00 93.44 129 ILE A O 1
ATOM 1011 N N . PHE A 1 130 ? -0.415 2.175 -11.354 1.00 92.50 130 PHE A N 1
ATOM 1012 C CA . PHE A 1 130 ? -0.237 1.813 -12.745 1.00 92.50 130 PHE A CA 1
ATOM 1013 C C . PHE A 1 130 ? 0.285 0.382 -12.855 1.00 92.50 130 PHE A C 1
ATOM 1015 O O . PHE A 1 130 ? 1.292 0.056 -12.221 1.00 92.50 130 PHE A O 1
ATOM 1022 N N . TYR A 1 131 ? -0.344 -0.412 -13.728 1.00 88.25 131 TYR A N 1
ATOM 1023 C CA . TYR A 1 131 ? 0.018 -1.806 -14.025 1.00 88.25 131 TYR A CA 1
ATOM 1024 C C . TYR A 1 131 ? -0.092 -2.735 -12.803 1.00 88.25 131 TYR A C 1
ATOM 1026 O O . TYR A 1 131 ? 0.879 -2.978 -12.088 1.00 88.25 131 TYR A O 1
ATOM 1034 N N . LEU A 1 132 ? -1.284 -3.277 -12.573 1.00 81.19 132 LEU A N 1
ATOM 1035 C CA . LEU A 1 132 ? -1.579 -4.136 -11.428 1.00 81.19 132 LEU A CA 1
ATOM 1036 C C . LEU A 1 132 ? -1.727 -5.590 -11.867 1.00 81.19 132 LEU A C 1
ATOM 1038 O O . LEU A 1 132 ? -2.468 -5.890 -12.805 1.00 81.19 132 LEU A O 1
ATOM 1042 N N . LYS A 1 133 ? -1.070 -6.508 -11.161 1.00 88.44 133 LYS A N 1
ATOM 1043 C CA . LYS A 1 133 ? -1.207 -7.936 -11.453 1.00 88.44 133 LYS A CA 1
ATOM 1044 C C . LYS A 1 133 ? -1.125 -8.768 -10.186 1.00 88.44 133 LYS A C 1
ATOM 1046 O O . LYS A 1 133 ? -0.076 -8.806 -9.551 1.00 88.44 133 LYS A O 1
ATOM 1051 N N . ASN A 1 134 ? -2.205 -9.493 -9.895 1.00 90.00 134 ASN A N 1
ATOM 1052 C CA . ASN A 1 134 ? -2.345 -10.354 -8.716 1.00 90.00 134 ASN A CA 1
ATOM 1053 C C . ASN A 1 134 ? -2.148 -9.608 -7.384 1.00 90.00 134 ASN A C 1
ATOM 1055 O O . ASN A 1 134 ? -1.660 -10.180 -6.412 1.00 90.00 134 ASN A O 1
ATOM 1059 N N . ASP A 1 135 ? -2.503 -8.325 -7.355 1.00 92.81 135 ASP A N 1
ATOM 1060 C CA . ASP A 1 135 ? -2.309 -7.451 -6.201 1.00 92.81 135 ASP A CA 1
ATOM 1061 C C . ASP A 1 135 ? -3.575 -7.382 -5.335 1.00 92.81 135 ASP A C 1
ATOM 1063 O O . ASP A 1 135 ? -4.698 -7.561 -5.820 1.00 92.81 135 ASP A O 1
ATOM 1067 N N . ILE A 1 136 ? -3.392 -7.113 -4.042 1.00 96.56 136 ILE A N 1
ATOM 1068 C CA . ILE A 1 136 ? -4.463 -7.076 -3.043 1.00 96.56 136 ILE A CA 1
ATOM 1069 C C . ILE A 1 136 ? -4.554 -5.668 -2.457 1.00 96.56 136 ILE A C 1
ATOM 1071 O O . ILE A 1 136 ? -3.575 -5.123 -1.953 1.00 96.56 136 ILE A O 1
ATOM 1075 N N . ILE A 1 137 ? -5.752 -5.090 -2.498 1.00 97.75 137 ILE A N 1
ATOM 1076 C CA . ILE A 1 137 ? -6.087 -3.818 -1.858 1.00 97.75 137 ILE A CA 1
ATOM 1077 C C . ILE A 1 137 ? -7.277 -4.084 -0.938 1.00 97.75 137 ILE A C 1
ATOM 1079 O O . ILE A 1 137 ? -8.411 -4.222 -1.408 1.00 97.75 137 ILE A O 1
ATOM 1083 N N . GLU A 1 138 ? -7.045 -4.186 0.369 1.00 98.38 138 GLU A N 1
ATOM 1084 C CA . GLU A 1 138 ? -8.099 -4.567 1.315 1.00 98.38 138 GLU A CA 1
ATOM 1085 C C . GLU A 1 138 ? -8.145 -3.728 2.591 1.00 98.38 138 GLU A C 1
ATOM 1087 O O . GLU A 1 138 ? -7.128 -3.245 3.061 1.00 98.38 138 GLU A O 1
ATOM 1092 N N . LYS A 1 139 ? -9.325 -3.564 3.199 1.00 98.38 139 LYS A N 1
ATOM 1093 C CA . LYS A 1 139 ? -9.454 -2.956 4.542 1.00 98.38 139 LYS A CA 1
ATOM 1094 C C . LYS A 1 139 ? -8.865 -1.546 4.671 1.00 98.38 139 LYS A C 1
ATOM 1096 O O . LYS A 1 139 ? -8.469 -1.148 5.761 1.00 98.38 139 LYS A O 1
ATOM 1101 N N . ASN A 1 140 ? -8.784 -0.790 3.581 1.00 98.62 140 ASN A N 1
ATOM 1102 C CA . ASN A 1 140 ? -8.328 0.595 3.612 1.00 98.62 140 ASN A CA 1
ATOM 1103 C C . ASN A 1 140 ? -9.516 1.548 3.775 1.00 98.62 140 ASN A C 1
ATOM 1105 O O . ASN A 1 140 ? -10.626 1.268 3.313 1.00 98.62 140 ASN A O 1
ATOM 1109 N N . ILE A 1 141 ? -9.269 2.693 4.404 1.00 98.50 141 ILE A N 1
ATOM 1110 C CA . ILE A 1 141 ? -10.248 3.764 4.587 1.00 98.50 141 ILE A CA 1
ATOM 1111 C C . ILE A 1 141 ? -9.774 4.981 3.797 1.00 98.50 141 ILE A C 1
ATOM 1113 O O . ILE A 1 141 ? -8.695 5.507 4.053 1.00 98.50 141 ILE A O 1
ATOM 1117 N N . PHE A 1 142 ? -10.595 5.444 2.862 1.00 98.50 142 PHE A N 1
ATOM 1118 C CA . PHE A 1 142 ? -10.376 6.649 2.068 1.00 98.50 142 PHE A CA 1
ATOM 1119 C C . PHE A 1 142 ? -11.409 7.698 2.489 1.00 98.50 142 PHE A C 1
ATOM 1121 O O . PHE A 1 142 ? -12.601 7.494 2.279 1.00 98.50 142 PHE A O 1
ATOM 1128 N N . GLN A 1 143 ? -10.970 8.788 3.122 1.00 98.38 143 GLN A N 1
ATOM 1129 C CA . GLN A 1 143 ? -11.834 9.858 3.627 1.00 98.38 143 GLN A CA 1
ATOM 1130 C C . GLN A 1 143 ? -11.551 11.181 2.905 1.00 98.38 143 GLN A C 1
ATOM 1132 O O . GLN A 1 143 ? -10.531 11.830 3.162 1.00 98.38 143 GLN A O 1
ATOM 1137 N N . ASN A 1 144 ? -12.499 11.634 2.084 1.00 97.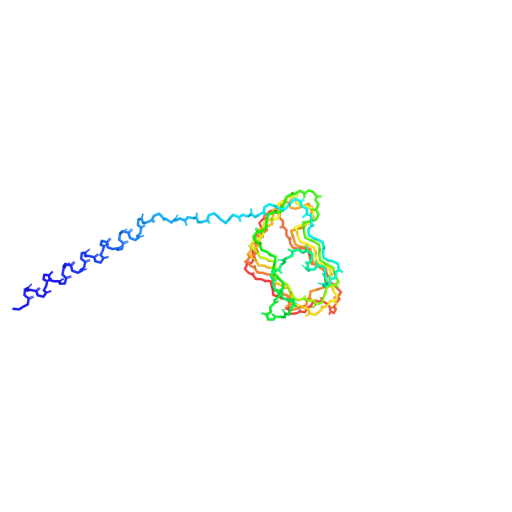31 144 ASN A N 1
ATOM 1138 C CA . ASN A 1 144 ? -12.299 12.661 1.057 1.00 97.31 144 ASN A CA 1
ATOM 1139 C C . ASN A 1 144 ? -11.138 12.285 0.138 1.00 97.31 144 ASN A C 1
ATOM 1141 O O . ASN A 1 144 ? -10.221 13.078 -0.086 1.00 97.31 144 ASN A O 1
ATOM 1145 N N . ASP A 1 145 ? -11.137 11.027 -0.287 1.00 97.81 145 ASP A N 1
ATOM 1146 C CA . ASP A 1 145 ? -10.061 10.465 -1.074 1.00 97.81 145 ASP A CA 1
ATOM 1147 C C . ASP A 1 145 ? -10.517 9.239 -1.870 1.00 97.81 145 ASP A C 1
ATOM 1149 O O . ASP A 1 145 ? -11.651 8.786 -1.733 1.00 97.81 145 ASP A O 1
ATOM 1153 N N . GLY A 1 146 ? -9.639 8.671 -2.692 1.00 97.44 146 GLY A N 1
ATOM 1154 C CA . GLY A 1 146 ? -9.967 7.475 -3.449 1.00 97.44 146 GLY A CA 1
ATOM 1155 C C . GLY A 1 146 ? -8.778 6.748 -4.055 1.00 97.44 146 GLY A C 1
ATOM 1156 O O . GLY A 1 146 ? -7.610 7.013 -3.761 1.00 97.44 146 GLY A O 1
ATOM 1157 N N . ILE A 1 147 ? -9.124 5.801 -4.924 1.00 97.19 147 ILE A N 1
ATOM 1158 C CA . ILE A 1 147 ? -8.182 4.963 -5.658 1.00 97.19 147 ILE A CA 1
ATOM 1159 C C . ILE A 1 147 ? -8.210 5.383 -7.128 1.00 97.19 147 ILE A C 1
ATOM 1161 O O . ILE A 1 147 ? -9.249 5.314 -7.784 1.00 97.19 147 ILE A O 1
ATOM 1165 N N . TYR A 1 148 ? -7.056 5.774 -7.659 1.00 96.25 148 TYR A N 1
ATOM 1166 C CA . TYR A 1 148 ? -6.834 5.973 -9.083 1.00 96.25 148 TYR A CA 1
ATOM 1167 C C . TYR A 1 148 ? -6.065 4.783 -9.655 1.00 96.25 148 TYR A C 1
ATOM 1169 O O . TYR A 1 148 ? -4.912 4.543 -9.297 1.00 96.25 148 TYR A O 1
ATOM 1177 N N . MET A 1 149 ? -6.688 4.055 -10.580 1.00 93.00 149 MET A N 1
ATOM 1178 C CA . MET A 1 149 ? -6.055 2.945 -11.289 1.00 93.00 149 MET A CA 1
ATOM 1179 C C . MET A 1 149 ? -6.005 3.232 -12.781 1.00 93.00 149 MET A C 1
ATOM 1181 O O . MET A 1 149 ? -7.002 3.631 -13.382 1.00 93.00 149 MET A O 1
ATOM 1185 N N . TYR A 1 150 ? -4.849 2.978 -13.382 1.00 90.56 150 TYR A N 1
ATOM 1186 C CA . TYR A 1 150 ? -4.666 3.041 -14.824 1.00 90.56 150 TYR A CA 1
ATOM 1187 C C . TYR A 1 150 ? -3.862 1.838 -15.300 1.00 90.56 150 TYR A C 1
ATOM 1189 O O . TYR A 1 150 ? -2.841 1.483 -14.713 1.00 90.56 150 TYR A O 1
ATOM 1197 N N . SER A 1 151 ? -4.280 1.217 -16.397 1.00 83.75 151 SER A N 1
ATOM 1198 C CA . SER A 1 151 ? -3.480 0.168 -17.016 1.00 83.75 151 SER A CA 1
ATOM 1199 C C . SER A 1 151 ? -3.728 0.055 -18.507 1.00 83.75 151 SER A C 1
ATOM 1201 O O . SER A 1 151 ? -4.743 0.522 -19.022 1.00 83.75 151 SER A O 1
ATOM 1203 N N . TYR A 1 152 ? -2.783 -0.590 -19.184 1.00 80.62 152 TYR A N 1
ATOM 1204 C CA . TYR A 1 152 ? -2.964 -1.041 -20.557 1.00 80.62 152 TYR A CA 1
ATOM 1205 C C . TYR A 1 152 ? -3.804 -2.329 -20.571 1.00 80.62 152 TYR A C 1
ATOM 1207 O O . TYR A 1 152 ? -3.837 -3.030 -19.557 1.00 80.62 152 TYR A O 1
ATOM 1215 N N . PRO A 1 153 ? -4.470 -2.656 -21.695 1.00 70.25 153 PRO A N 1
ATOM 1216 C CA . PRO A 1 153 ? -5.451 -3.745 -21.771 1.00 70.25 153 PRO A CA 1
ATOM 1217 C C . PRO A 1 153 ? -4.985 -5.101 -21.212 1.00 70.25 153 PRO A C 1
ATOM 1219 O O . PRO A 1 153 ? -5.801 -5.827 -20.658 1.00 70.25 153 PRO A O 1
ATOM 1222 N N . ASP A 1 154 ? -3.684 -5.405 -21.272 1.00 68.44 154 ASP A N 1
ATOM 1223 C CA . ASP A 1 154 ? -3.119 -6.698 -20.849 1.00 68.44 154 ASP A CA 1
ATOM 1224 C C . ASP A 1 154 ? -2.505 -6.691 -19.433 1.00 68.44 154 ASP A C 1
ATOM 1226 O O . ASP A 1 154 ? -1.854 -7.653 -19.020 1.00 68.44 154 ASP A O 1
ATOM 1230 N N . ALA A 1 155 ? -2.647 -5.590 -18.689 1.00 68.75 155 ALA A N 1
ATOM 1231 C CA . ALA A 1 155 ? -1.907 -5.347 -17.450 1.00 68.75 155 ALA A CA 1
ATOM 1232 C C . ALA A 1 155 ? -2.800 -5.066 -16.227 1.00 68.75 155 ALA A C 1
ATOM 1234 O O . ALA A 1 155 ? -2.322 -4.486 -15.253 1.00 68.75 155 ALA A O 1
ATOM 1235 N N . ILE A 1 156 ? -4.090 -5.413 -16.279 1.00 71.62 156 ILE A N 1
ATOM 1236 C CA . ILE A 1 156 ? -4.954 -5.573 -15.098 1.00 71.62 156 ILE A CA 1
ATOM 1237 C C . ILE A 1 156 ? -5.448 -7.014 -15.100 1.00 71.62 156 ILE A C 1
ATOM 1239 O O . ILE A 1 156 ? -6.303 -7.377 -15.901 1.00 71.62 156 ILE A O 1
ATOM 1243 N N . ASP A 1 157 ? -4.898 -7.829 -14.208 1.00 81.69 157 ASP A N 1
ATOM 1244 C CA . ASP A 1 157 ? -5.295 -9.229 -14.060 1.00 81.69 157 ASP A CA 1
ATOM 1245 C C . ASP A 1 157 ? -5.178 -9.664 -12.594 1.00 81.69 157 ASP A C 1
ATOM 1247 O O . ASP A 1 157 ? -4.256 -9.252 -11.888 1.00 81.69 157 ASP A O 1
ATOM 1251 N N . GLY A 1 158 ? -6.133 -10.466 -12.124 1.00 85.31 158 GLY A N 1
ATOM 1252 C CA . GLY A 1 158 ? -6.113 -11.062 -10.783 1.00 85.31 158 GLY A CA 1
ATOM 1253 C C . GLY A 1 158 ? -6.132 -10.087 -9.596 1.00 85.31 158 GLY A C 1
ATOM 1254 O O . GLY A 1 158 ? -5.752 -10.476 -8.495 1.00 85.31 158 GLY A O 1
ATOM 1255 N N . ILE A 1 159 ? -6.540 -8.829 -9.787 1.00 91.69 159 ILE A N 1
ATOM 1256 C CA . ILE A 1 159 ? -6.584 -7.832 -8.704 1.00 91.69 159 ILE A CA 1
ATOM 1257 C C . ILE A 1 159 ? -7.751 -8.127 -7.764 1.00 91.69 159 ILE A C 1
ATOM 1259 O O . ILE A 1 159 ? -8.886 -8.311 -8.208 1.00 91.69 159 ILE A O 1
ATOM 1263 N N . ILE A 1 160 ? -7.492 -8.091 -6.458 1.00 95.50 160 ILE A N 1
ATOM 1264 C CA . ILE A 1 160 ? -8.515 -8.222 -5.420 1.00 95.50 160 ILE A CA 1
ATOM 1265 C C . ILE A 1 160 ? -8.667 -6.884 -4.700 1.00 95.50 160 ILE A C 1
ATOM 1267 O O . ILE A 1 160 ? -7.760 -6.444 -3.998 1.00 95.50 160 ILE A O 1
ATOM 1271 N N . ILE A 1 161 ? -9.842 -6.263 -4.830 1.00 96.19 161 ILE A N 1
ATOM 1272 C CA . ILE A 1 161 ? -10.221 -5.051 -4.092 1.00 96.19 161 ILE A CA 1
ATOM 1273 C C . ILE A 1 161 ? -11.433 -5.388 -3.227 1.00 96.19 161 ILE A C 1
ATOM 1275 O O . ILE A 1 161 ? -12.515 -5.628 -3.760 1.00 96.19 161 ILE A O 1
ATOM 1279 N N . LYS A 1 162 ? -11.271 -5.437 -1.902 1.00 98.00 162 LYS A N 1
ATOM 1280 C CA . LYS A 1 162 ? -12.348 -5.852 -0.983 1.00 98.00 162 LYS A CA 1
ATOM 1281 C C . LYS A 1 162 ? -12.269 -5.153 0.369 1.00 98.00 162 LYS A C 1
ATOM 1283 O O . LYS A 1 162 ? -11.207 -4.710 0.777 1.00 98.00 162 LYS A O 1
ATOM 1288 N N . ASP A 1 163 ? -13.390 -5.065 1.072 1.00 98.12 163 ASP A N 1
ATOM 1289 C CA . ASP A 1 163 ? -13.464 -4.530 2.440 1.00 98.12 163 ASP A CA 1
ATOM 1290 C C . ASP A 1 163 ? -12.896 -3.104 2.612 1.00 98.12 163 ASP A C 1
ATOM 1292 O O . ASP A 1 163 ? -12.527 -2.712 3.713 1.00 98.12 163 ASP A O 1
ATOM 1296 N N . ASN A 1 164 ? -12.812 -2.312 1.538 1.00 97.88 164 ASN A N 1
ATOM 1297 C CA . ASN A 1 164 ? -12.380 -0.916 1.604 1.00 97.88 164 ASN A CA 1
ATOM 1298 C C . ASN A 1 164 ? -13.586 0.002 1.844 1.00 97.88 164 ASN A C 1
ATOM 1300 O O . ASN A 1 164 ? -14.672 -0.243 1.320 1.00 97.88 164 ASN A O 1
ATOM 1304 N N . THR A 1 165 ? -13.381 1.083 2.593 1.00 98.19 165 THR A N 1
ATOM 1305 C CA . THR A 1 165 ? -14.377 2.142 2.804 1.00 98.19 165 THR A CA 1
ATOM 1306 C C . THR A 1 165 ? -13.945 3.395 2.052 1.00 98.19 165 THR A C 1
ATOM 1308 O O . THR A 1 165 ? -12.811 3.835 2.218 1.00 98.19 165 THR A O 1
ATOM 1311 N N . VAL A 1 166 ? -14.835 3.979 1.247 1.00 97.19 166 VAL A N 1
ATOM 1312 C CA . VAL A 1 166 ? -14.596 5.234 0.515 1.00 97.19 166 VAL A CA 1
ATOM 1313 C C . VAL A 1 166 ? -15.716 6.206 0.872 1.00 97.19 166 VAL A C 1
ATOM 1315 O O . VAL A 1 166 ? -16.873 5.922 0.563 1.00 97.19 166 VAL A O 1
ATOM 1318 N N . ASN A 1 167 ? -15.371 7.306 1.546 1.00 91.69 167 ASN A N 1
ATOM 1319 C CA . ASN A 1 167 ? -16.298 8.317 2.067 1.00 91.69 167 ASN A CA 1
ATOM 1320 C C . ASN A 1 167 ? -15.920 9.726 1.616 1.00 91.69 167 ASN A C 1
ATOM 1322 O O . ASN A 1 167 ? -14.707 10.046 1.634 1.00 91.69 167 ASN A O 1
#

Sequence (167 aa):
MIKKKIVIIGFLLIISVIVIVIVSTLPIVKIEEEFSYCSDPIIIKKDSDFANYSFSGDGTANYPYIIENLQFKGLQEAIRIESITVSFVIKNCNFIENNNGISIVRKGSGLVNITGNFFSKNAYSGLKIFYLKNDIIEKNIFQNDGIYMYSYPDAIDGIIIKDNTVN

Foldseek 3Di:
DVVVVVVVVVVVVVVVVVVVVVVVPPPPPPPPLQADEDADAAAAAELVSLVVVPFWFDQAQVTRTEAERHEYDDAEARYEHHAYAGAYEYAHYEAEQYLELYAYHYDYDYEYEYAHYEHEDHNHAPAEYEQDELYEYAHYEAYNHHYHYDYDPVRDYNYHYYHYHHD

Radius of gyration: 23.29 Å; chains: 1; bounding box: 47×54×72 Å

pLDDT: mean 92.6, std 7.36, range [66.69, 98.62]

Secondary structure (DSSP, 8-state):
-HHHHHHHHHHHHHHHHHHHHHHHHS--------PEEE-S-EEESSGGGGGGGT-BS-SSSSS-EEEESEEEESSS-SEEEES--S-EEEES-EEES-SEEEEEE--S---EEEES-EEE--SSEEEEEESEES-EEES-EEES--EEEE--TTSEES-EEES-EE-